Protein AF-A0A2P5L982-F1 (afdb_monomer)

Sequence (66 aa):
MLKEFENEPYDSGDKINMDNLEQYLSFALGDEEYGVEILRVQEIRSWEPVSRIPNVPSYEKGVVNL

Solvent-accessible surface area (backbone atoms only — not comparable to full-atom values): 4864 Å² total; per-residue (Å²): 132,82,77,80,74,74,81,71,78,81,82,62,90,62,81,74,58,72,93,70,65,86,55,63,49,72,49,76,59,90,97,43,81,47,74,45,56,45,92,75,60,90,79,86,79,80,93,72,87,60,47,74,61,86,96,61,61,89,87,60,73,51,48,71,90,131

Mean predicted aligned error: 12.03 Å

Radius of gyration: 21.63 Å; Cα contacts (8 Å, |Δi|>4): 39; chains: 1; bounding box: 31×40×55 Å

Secondary structure (DSSP, 8-state):
------------SS---GGG---EEEEEETTEEEEEEGGG--------PPBPPTT--TT---B---

pLDDT: mean 82.88, std 16.21, range [43.34, 98.25]

Foldseek 3Di:
DDPPPDPDPPPPVDPPPVVPPFDWDWDDDVPDIDTDGPVPDPDDDDDDDADDDPPDDPVPNHDDDD

Structure (mmCIF, N/CA/C/O backbone):
data_AF-A0A2P5L982-F1
#
_entry.id   AF-A0A2P5L982-F1
#
loop_
_atom_site.group_PDB
_atom_site.id
_atom_site.type_symbol
_atom_site.label_atom_id
_atom_site.label_alt_id
_atom_site.label_comp_id
_atom_site.label_asym_id
_atom_site.label_entity_id
_atom_site.label_seq_id
_atom_site.pdbx_PDB_ins_code
_atom_site.Cartn_x
_atom_site.Cartn_y
_atom_site.Cartn_z
_atom_site.occupancy
_atom_site.B_iso_or_equiv
_atom_site.auth_seq_id
_atom_site.auth_comp_id
_atom_site.auth_asym_id
_atom_site.auth_atom_id
_atom_site.pdbx_PDB_model_num
ATOM 1 N N . MET A 1 1 ? 17.484 -32.209 -32.957 1.00 43.34 1 MET A N 1
ATOM 2 C CA . MET A 1 1 ? 18.096 -31.015 -33.570 1.00 43.34 1 MET A CA 1
ATOM 3 C C . MET A 1 1 ? 17.073 -29.905 -33.445 1.00 43.34 1 MET A C 1
ATOM 5 O O . MET A 1 1 ? 16.079 -29.920 -34.160 1.00 43.34 1 MET A O 1
ATOM 9 N N . LEU A 1 2 ? 17.215 -29.082 -32.406 1.00 43.41 2 LEU A N 1
ATOM 10 C CA . LEU A 1 2 ? 16.356 -27.921 -32.189 1.00 43.41 2 LEU A CA 1
ATOM 11 C C . LEU A 1 2 ? 16.603 -26.979 -33.368 1.00 43.41 2 LEU A C 1
ATOM 13 O O . LEU A 1 2 ? 17.755 -26.672 -33.656 1.00 43.41 2 LEU A O 1
ATOM 17 N N . LYS A 1 3 ? 15.549 -26.618 -34.103 1.00 51.47 3 LYS A N 1
ATOM 18 C CA . LYS A 1 3 ? 15.657 -25.582 -35.129 1.00 51.47 3 LYS A CA 1
ATOM 19 C C . LYS A 1 3 ? 15.957 -24.279 -34.399 1.00 51.47 3 LYS A C 1
ATOM 21 O O . LYS A 1 3 ? 15.210 -23.908 -33.497 1.00 51.47 3 LYS A O 1
ATOM 26 N N . GLU A 1 4 ? 17.068 -23.649 -34.749 1.00 53.00 4 GLU A N 1
ATOM 27 C CA . GLU A 1 4 ? 17.373 -22.286 -34.339 1.00 53.00 4 GLU A CA 1
ATOM 28 C C . GLU A 1 4 ? 16.264 -21.411 -34.920 1.00 53.00 4 GLU A C 1
ATOM 30 O O . GLU A 1 4 ? 16.145 -21.255 -36.133 1.00 53.00 4 GLU A O 1
ATOM 35 N N . PHE A 1 5 ? 15.361 -20.951 -34.054 1.00 57.66 5 PHE A N 1
ATOM 36 C CA . PHE A 1 5 ? 14.462 -19.865 -34.396 1.00 57.66 5 PHE A CA 1
ATOM 37 C C . PHE A 1 5 ? 15.366 -18.652 -34.577 1.00 57.66 5 PHE A C 1
ATOM 39 O O . PHE A 1 5 ? 15.853 -18.088 -33.596 1.00 57.66 5 PHE A O 1
ATOM 46 N N . GLU A 1 6 ? 15.680 -18.321 -35.827 1.00 5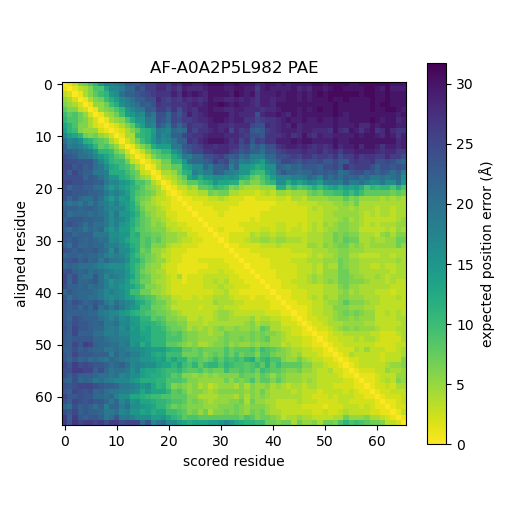7.16 6 GLU A N 1
ATOM 47 C CA . GLU A 1 6 ? 16.274 -17.034 -36.150 1.00 57.16 6 GLU A CA 1
ATOM 48 C C . GLU A 1 6 ? 15.353 -15.971 -35.548 1.00 57.16 6 GLU A C 1
ATOM 50 O O . GLU A 1 6 ? 14.157 -15.924 -35.840 1.00 57.16 6 GLU A O 1
ATOM 55 N N . ASN A 1 7 ? 15.896 -15.185 -34.618 1.00 60.12 7 ASN A N 1
ATOM 56 C CA . ASN A 1 7 ? 15.211 -14.023 -34.080 1.00 60.12 7 ASN A CA 1
ATOM 57 C C . ASN A 1 7 ? 15.081 -13.023 -35.229 1.00 60.12 7 ASN A C 1
ATOM 59 O O . ASN A 1 7 ? 15.982 -12.210 -35.446 1.00 60.12 7 ASN A O 1
ATOM 63 N N . GLU A 1 8 ? 13.991 -13.112 -35.989 1.00 60.38 8 GLU A N 1
ATOM 64 C CA . GLU A 1 8 ? 13.614 -12.037 -36.892 1.00 60.38 8 GLU A CA 1
ATOM 65 C C . GLU A 1 8 ? 13.454 -10.773 -36.040 1.00 60.38 8 GLU A C 1
ATOM 67 O O . GLU A 1 8 ? 12.725 -10.796 -35.039 1.00 60.38 8 GLU A O 1
ATOM 72 N N . PRO A 1 9 ? 14.171 -9.683 -36.359 1.00 55.59 9 PRO A N 1
ATOM 73 C CA . PRO A 1 9 ? 13.998 -8.442 -35.635 1.00 55.59 9 PRO A CA 1
ATOM 74 C C . PRO A 1 9 ? 12.551 -7.999 -35.840 1.00 55.59 9 PRO A C 1
ATOM 76 O O . PRO A 1 9 ? 12.135 -7.709 -36.959 1.00 55.59 9 PRO A O 1
ATOM 79 N N . TYR A 1 10 ? 11.780 -7.985 -34.752 1.00 59.62 10 TYR A N 1
ATOM 80 C CA . TYR A 1 10 ? 10.453 -7.393 -34.733 1.00 59.62 10 TYR A CA 1
ATOM 81 C C . TYR A 1 10 ? 10.614 -5.913 -35.098 1.00 59.62 10 TYR A C 1
ATOM 83 O O . TYR A 1 10 ? 11.077 -5.117 -34.280 1.0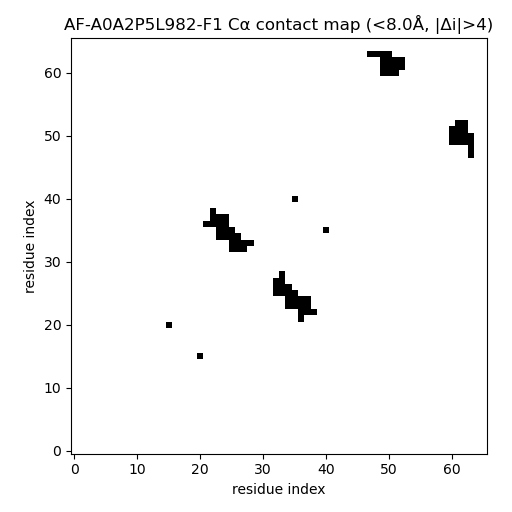0 59.62 10 TYR A O 1
ATOM 91 N N . ASP A 1 11 ? 10.320 -5.562 -36.352 1.00 65.31 11 ASP A N 1
ATOM 92 C CA . ASP A 1 11 ? 10.387 -4.191 -36.858 1.00 65.31 11 ASP A CA 1
ATOM 93 C C . ASP A 1 11 ? 9.213 -3.386 -36.290 1.00 65.31 11 ASP A C 1
ATOM 95 O O . ASP A 1 11 ? 8.182 -3.171 -36.929 1.00 65.31 11 ASP A O 1
ATOM 99 N N . SER A 1 12 ? 9.344 -2.977 -35.028 1.00 62.25 12 SER A N 1
ATOM 100 C CA . SER A 1 12 ? 8.539 -1.902 -34.469 1.00 62.25 12 SER A CA 1
ATOM 101 C C . SER A 1 12 ? 9.165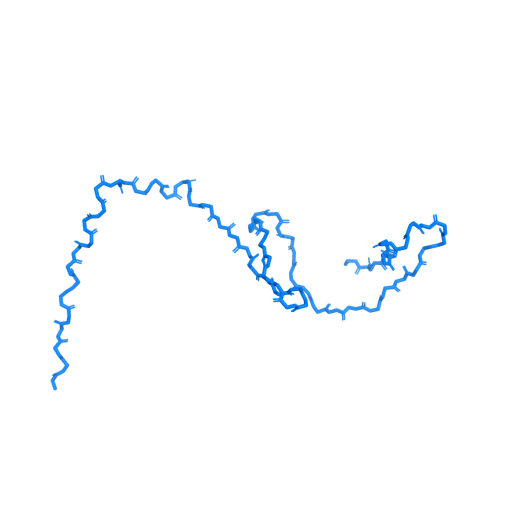 -0.583 -34.918 1.00 62.25 12 SER A C 1
ATOM 103 O O . SER A 1 12 ? 10.090 -0.077 -34.284 1.00 62.25 12 SER A O 1
ATOM 105 N N . GLY A 1 13 ? 8.661 -0.030 -36.024 1.00 59.16 13 GLY A N 1
ATOM 106 C CA . GLY A 1 13 ? 9.077 1.258 -36.596 1.00 59.16 13 GLY A CA 1
ATOM 107 C C . GLY A 1 13 ? 8.893 2.484 -35.684 1.00 59.16 13 GLY A C 1
ATOM 108 O O . GLY A 1 13 ? 9.276 3.587 -36.065 1.00 59.16 13 GLY A O 1
ATOM 109 N N . ASP A 1 14 ? 8.375 2.301 -34.470 1.00 64.69 14 ASP A N 1
ATOM 110 C CA . ASP A 1 14 ? 8.511 3.252 -33.376 1.00 64.69 14 ASP A CA 1
ATOM 111 C C . ASP A 1 14 ? 9.743 2.879 -32.553 1.00 64.69 14 ASP A C 1
ATOM 113 O O . ASP A 1 14 ? 9.787 1.834 -31.899 1.00 64.69 14 ASP A O 1
ATOM 117 N N . LYS A 1 15 ? 10.753 3.757 -32.536 1.00 61.88 15 LYS A N 1
ATOM 118 C CA . LYS A 1 15 ? 11.783 3.702 -31.497 1.00 61.88 15 LYS A CA 1
ATOM 119 C C . LYS A 1 15 ? 11.066 3.885 -30.165 1.00 61.88 15 LYS A C 1
ATOM 121 O O . LYS A 1 15 ? 10.789 5.019 -29.781 1.00 61.88 15 LYS A O 1
ATOM 126 N N . ILE A 1 16 ? 10.749 2.783 -29.489 1.00 62.38 16 ILE A N 1
ATOM 127 C CA . ILE A 1 16 ? 10.271 2.807 -28.111 1.00 62.38 16 ILE A CA 1
ATOM 128 C C . ILE A 1 16 ? 11.365 3.515 -27.330 1.00 62.38 16 ILE A C 1
ATOM 130 O O . ILE A 1 16 ? 12.458 2.986 -27.129 1.00 62.38 16 ILE A O 1
ATOM 134 N N . ASN A 1 17 ? 11.108 4.776 -27.011 1.00 66.69 17 ASN A N 1
ATOM 135 C CA . ASN A 1 17 ? 12.017 5.573 -26.227 1.00 66.69 17 ASN A CA 1
ATOM 136 C C . ASN A 1 17 ? 12.002 4.918 -24.845 1.00 66.69 17 ASN A C 1
ATOM 138 O O . ASN A 1 17 ? 11.010 5.046 -24.130 1.00 66.69 17 ASN A O 1
ATOM 142 N N . MET A 1 18 ? 13.025 4.113 -24.528 1.00 64.81 18 MET A N 1
ATOM 143 C CA . MET A 1 18 ? 13.082 3.345 -23.274 1.00 64.81 18 MET A CA 1
ATOM 144 C C . MET A 1 18 ? 12.964 4.254 -22.044 1.00 64.81 18 MET A C 1
ATOM 146 O O . MET A 1 18 ? 12.526 3.802 -20.991 1.00 64.81 18 MET A O 1
ATOM 150 N N . ASP A 1 19 ? 13.264 5.540 -22.219 1.00 67.69 19 ASP A N 1
ATOM 151 C CA . ASP A 1 19 ? 13.099 6.607 -21.236 1.00 67.69 19 ASP A CA 1
ATOM 152 C C . ASP A 1 19 ? 11.628 6.833 -20.819 1.00 67.69 19 ASP A C 1
ATOM 154 O O . ASP A 1 19 ? 11.379 7.343 -19.731 1.00 67.69 19 ASP A O 1
ATOM 158 N N . ASN A 1 20 ? 10.656 6.420 -21.644 1.00 74.75 20 ASN A N 1
ATOM 159 C CA . ASN A 1 20 ? 9.214 6.549 -21.388 1.00 74.75 20 ASN A CA 1
ATOM 160 C C . ASN A 1 20 ? 8.524 5.200 -21.104 1.00 74.75 20 ASN A C 1
ATOM 162 O O . ASN A 1 20 ? 7.302 5.102 -21.221 1.00 74.75 20 ASN A O 1
ATOM 166 N N . LEU A 1 21 ? 9.272 4.139 -20.779 1.00 82.31 21 LEU A N 1
ATOM 167 C CA . LEU A 1 21 ? 8.658 2.867 -20.398 1.00 82.31 21 LEU A CA 1
ATOM 168 C C . LEU A 1 21 ? 8.051 2.986 -18.992 1.00 82.31 21 LEU A C 1
ATOM 170 O O . LEU A 1 21 ? 8.757 2.885 -17.986 1.00 82.31 21 LEU A O 1
ATOM 174 N N . GLU A 1 22 ? 6.736 3.182 -18.929 1.00 88.50 22 GLU A N 1
ATOM 175 C CA . GLU A 1 22 ? 5.995 3.196 -17.670 1.00 88.50 22 GLU A CA 1
ATOM 176 C C . GLU A 1 22 ? 5.959 1.785 -17.065 1.00 88.50 22 GLU A C 1
ATOM 178 O O . GLU A 1 22 ? 5.507 0.822 -17.687 1.00 88.50 22 GLU A O 1
ATOM 183 N N . GLN A 1 23 ? 6.468 1.654 -15.841 1.00 93.00 23 GLN A N 1
ATOM 184 C CA . GLN A 1 23 ? 6.547 0.386 -15.121 1.00 93.00 23 GLN A CA 1
ATOM 185 C C . GLN A 1 23 ? 5.637 0.411 -13.896 1.00 93.00 23 GLN A C 1
ATOM 187 O O . GLN A 1 23 ? 5.620 1.377 -13.127 1.00 93.00 23 GLN A O 1
ATOM 192 N N . TYR A 1 24 ? 4.928 -0.694 -13.685 1.00 96.31 24 TYR A N 1
ATOM 193 C CA . TYR A 1 24 ? 3.959 -0.847 -12.608 1.00 96.31 24 TYR A CA 1
ATOM 194 C C . TYR A 1 24 ? 4.19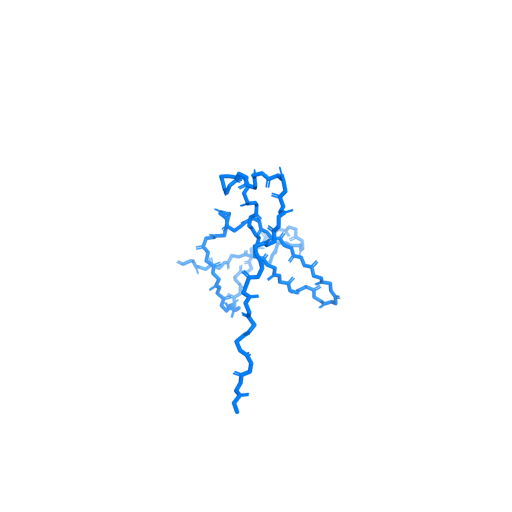2 -2.149 -11.844 1.00 96.31 24 TYR A C 1
ATOM 196 O O . TYR A 1 24 ? 4.526 -3.176 -12.432 1.00 96.31 24 TYR A O 1
ATOM 204 N N . LEU A 1 25 ? 3.973 -2.110 -10.531 1.00 96.62 25 LEU A N 1
ATOM 205 C CA . LEU A 1 25 ? 3.769 -3.299 -9.711 1.00 96.62 25 LEU A CA 1
ATOM 206 C C . LEU A 1 25 ? 2.278 -3.639 -9.735 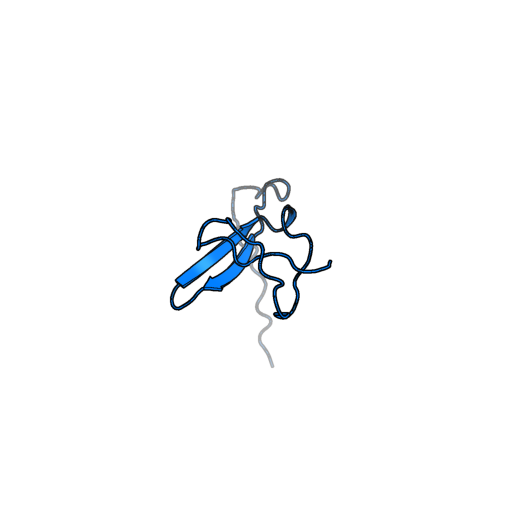1.00 96.62 25 LEU A C 1
ATOM 208 O O . LEU A 1 25 ? 1.478 -2.823 -9.268 1.00 96.62 25 LEU A O 1
ATOM 212 N N . SER A 1 26 ? 1.911 -4.819 -10.242 1.00 96.88 26 SER A N 1
ATOM 213 C CA . SER A 1 26 ? 0.534 -5.312 -10.165 1.00 96.88 26 SER A CA 1
ATOM 214 C C . SER A 1 26 ? 0.303 -6.199 -8.942 1.00 96.88 26 SER A C 1
ATOM 216 O O . SER A 1 26 ? 1.209 -6.882 -8.457 1.00 96.88 26 SER A O 1
ATOM 218 N N . PHE A 1 27 ? -0.913 -6.152 -8.403 1.00 96.69 27 PHE A N 1
ATOM 219 C CA . PHE A 1 27 ? -1.344 -6.981 -7.281 1.00 96.69 27 PHE A CA 1
ATOM 220 C C . PHE A 1 27 ? -2.857 -7.207 -7.321 1.00 96.69 27 PHE A C 1
ATOM 222 O O . PHE A 1 27 ? -3.614 -6.390 -7.844 1.00 96.69 27 PHE A O 1
ATOM 229 N N . ALA A 1 28 ? -3.300 -8.318 -6.736 1.00 97.31 28 ALA A N 1
ATOM 230 C CA . ALA A 1 28 ? -4.717 -8.628 -6.604 1.00 97.31 28 ALA A CA 1
ATOM 231 C C . ALA A 1 28 ? -5.302 -8.010 -5.326 1.00 97.31 28 ALA A C 1
ATOM 233 O O . ALA A 1 28 ? -4.689 -8.069 -4.254 1.00 97.31 28 ALA A O 1
ATOM 234 N N . LEU A 1 29 ? -6.516 -7.472 -5.428 1.00 96.56 29 LEU A N 1
ATOM 235 C CA . LEU A 1 29 ? -7.327 -7.037 -4.297 1.00 96.56 29 LEU A CA 1
ATOM 236 C C . LEU A 1 29 ? -8.727 -7.641 -4.432 1.00 96.56 29 LEU A C 1
ATOM 238 O O . LEU A 1 29 ? -9.541 -7.188 -5.231 1.00 96.56 29 LEU A O 1
ATOM 242 N N . GLY A 1 30 ? -9.006 -8.678 -3.639 1.00 96.00 30 GLY A N 1
ATOM 243 C CA . GLY A 1 30 ? -10.203 -9.492 -3.850 1.00 96.00 30 GLY A CA 1
ATOM 244 C C . GLY A 1 30 ? -10.117 -10.210 -5.197 1.00 96.00 30 GLY A C 1
ATOM 245 O O . GLY A 1 30 ? -9.134 -10.904 -5.446 1.00 96.00 30 GLY A O 1
ATOM 246 N N . ASP A 1 31 ? -11.119 -10.002 -6.049 1.00 97.62 31 ASP A N 1
ATOM 247 C CA . ASP A 1 31 ? -11.223 -10.631 -7.374 1.00 97.62 31 ASP A CA 1
ATOM 248 C C . ASP A 1 31 ? -10.736 -9.720 -8.522 1.00 97.62 31 ASP A C 1
ATOM 250 O O . ASP A 1 31 ? -10.912 -10.046 -9.695 1.00 97.62 31 ASP A O 1
ATOM 254 N N . GLU A 1 32 ? -10.136 -8.571 -8.200 1.00 98.25 32 GLU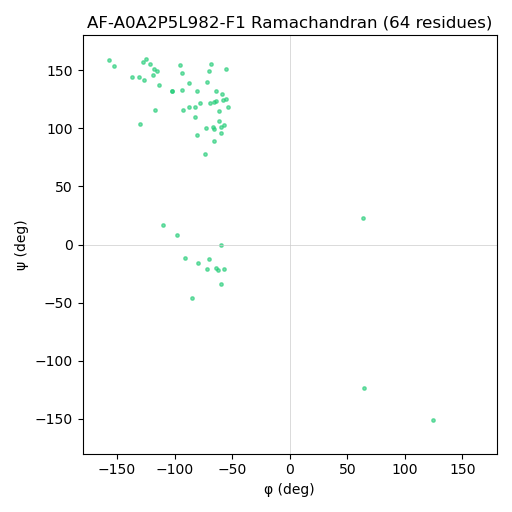 A N 1
ATOM 255 C CA . GLU A 1 32 ? -9.705 -7.552 -9.164 1.00 98.25 32 GLU A CA 1
ATOM 256 C C . GLU A 1 32 ? -8.181 -7.339 -9.143 1.00 98.25 32 GLU A C 1
ATOM 258 O O . GLU A 1 32 ? -7.525 -7.509 -8.111 1.00 98.25 32 GLU A O 1
ATOM 263 N N . GLU A 1 33 ? -7.613 -6.933 -10.284 1.00 98.12 33 GLU A N 1
ATOM 264 C CA . GLU A 1 33 ? -6.190 -6.609 -10.444 1.00 98.12 33 GLU A CA 1
ATOM 265 C C . GLU A 1 33 ? -5.967 -5.091 -10.466 1.00 98.12 33 GLU A C 1
ATOM 267 O O . GLU A 1 33 ? -6.647 -4.348 -11.175 1.00 98.12 33 GLU A O 1
ATOM 272 N N . TYR A 1 34 ? -4.988 -4.640 -9.686 1.00 97.75 34 TYR A N 1
ATOM 273 C CA . TYR A 1 34 ? -4.606 -3.239 -9.535 1.00 97.75 34 TYR A CA 1
ATOM 274 C C . TYR A 1 34 ? -3.121 -3.058 -9.837 1.00 97.75 34 TYR A C 1
ATOM 276 O O . TYR A 1 34 ? -2.343 -4.006 -9.756 1.00 97.75 34 TYR A O 1
ATOM 284 N N . GLY A 1 35 ? -2.719 -1.825 -10.152 1.00 96.81 35 GLY A N 1
ATOM 285 C CA . GLY A 1 35 ? -1.330 -1.465 -10.423 1.00 96.81 35 GLY A CA 1
ATOM 286 C C . GLY A 1 35 ? -0.930 -0.144 -9.774 1.00 96.81 35 GLY A C 1
ATOM 287 O O . GLY A 1 35 ? -1.724 0.795 -9.710 1.00 96.81 35 GLY A O 1
ATOM 288 N N . VAL A 1 36 ? 0.315 -0.061 -9.309 1.00 96.38 36 VAL A N 1
ATOM 289 C CA . VAL A 1 36 ? 0.940 1.180 -8.825 1.00 96.38 36 VAL A CA 1
ATOM 290 C C . VAL A 1 36 ? 2.258 1.412 -9.554 1.00 96.38 36 VAL A C 1
ATOM 292 O O . VAL A 1 36 ? 2.978 0.461 -9.843 1.00 96.38 36 VAL A O 1
ATOM 295 N N . GLU A 1 37 ? 2.570 2.669 -9.877 1.00 95.75 37 GLU A N 1
ATOM 296 C CA . GLU A 1 37 ? 3.841 3.048 -10.5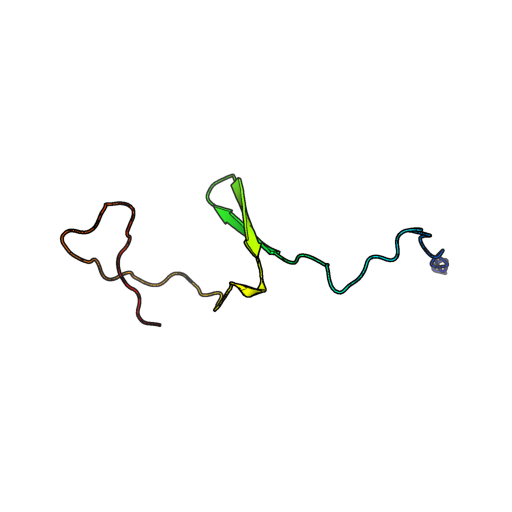05 1.00 95.75 37 GLU A CA 1
ATOM 297 C C . GLU A 1 37 ? 5.013 2.550 -9.646 1.00 95.75 37 GLU A C 1
ATOM 299 O O . GLU A 1 37 ? 5.082 2.860 -8.452 1.00 95.75 37 GLU A O 1
ATOM 304 N N . ILE A 1 38 ? 5.934 1.786 -10.243 1.00 94.19 38 ILE A N 1
ATOM 305 C CA . ILE A 1 38 ? 6.980 1.076 -9.489 1.00 94.19 38 ILE A CA 1
ATOM 306 C C . ILE A 1 38 ? 7.862 2.036 -8.684 1.00 94.19 38 ILE A C 1
ATOM 308 O O . ILE A 1 38 ? 8.256 1.727 -7.564 1.00 94.19 38 ILE A O 1
ATOM 312 N N . LEU A 1 39 ? 8.103 3.239 -9.209 1.00 93.12 39 LEU A N 1
ATOM 313 C CA . LEU A 1 39 ? 8.936 4.256 -8.566 1.00 93.12 39 LEU A CA 1
ATOM 314 C C . LEU A 1 39 ? 8.290 4.871 -7.312 1.00 93.12 39 LEU A C 1
ATOM 316 O O . LEU A 1 39 ? 8.973 5.549 -6.548 1.00 93.12 39 LEU A O 1
ATOM 320 N N . ARG A 1 40 ? 6.991 4.638 -7.074 1.00 94.38 40 ARG A N 1
ATOM 321 C CA . ARG A 1 40 ? 6.291 5.063 -5.847 1.00 94.38 40 ARG A CA 1
ATOM 322 C C . ARG A 1 40 ? 6.321 4.011 -4.742 1.00 94.38 40 ARG A C 1
ATOM 324 O O . ARG A 1 40 ? 5.941 4.316 -3.612 1.00 94.38 40 ARG A O 1
ATOM 331 N N . VAL A 1 41 ? 6.729 2.782 -5.054 1.00 95.31 41 VAL A N 1
ATOM 332 C CA . VAL A 1 41 ? 6.776 1.681 -4.088 1.00 95.31 41 VAL A CA 1
ATOM 333 C C . VAL A 1 41 ? 8.012 1.845 -3.207 1.00 95.31 41 VAL A C 1
ATOM 335 O O . VAL A 1 41 ? 9.132 1.881 -3.705 1.00 95.31 41 VAL A O 1
ATOM 338 N N . GLN A 1 42 ? 7.810 1.935 -1.892 1.00 93.81 42 GLN A N 1
ATOM 339 C CA . GLN A 1 42 ? 8.915 2.002 -0.927 1.00 93.81 42 GLN A CA 1
ATOM 340 C C . GLN A 1 42 ? 9.413 0.602 -0.550 1.00 93.81 42 GLN A C 1
ATOM 342 O O . GLN A 1 42 ? 10.613 0.349 -0.546 1.00 93.81 42 GLN A O 1
ATOM 347 N N . GLU A 1 43 ? 8.488 -0.317 -0.263 1.00 93.38 43 GLU A N 1
ATOM 348 C CA . GLU A 1 43 ? 8.781 -1.694 0.136 1.00 93.38 43 GLU A CA 1
ATOM 349 C C . GLU A 1 43 ? 7.594 -2.626 -0.155 1.00 93.38 43 GLU A C 1
ATOM 351 O O . GLU A 1 43 ? 6.449 -2.184 -0.267 1.00 93.38 43 GLU A O 1
ATOM 356 N N . ILE A 1 44 ? 7.870 -3.929 -0.256 1.00 93.25 44 ILE A N 1
ATOM 357 C CA . ILE A 1 44 ? 6.858 -4.991 -0.315 1.00 93.25 44 ILE A CA 1
ATOM 358 C C . ILE A 1 44 ? 7.059 -5.863 0.922 1.00 93.25 44 ILE A C 1
ATOM 360 O O . ILE A 1 44 ? 8.105 -6.496 1.073 1.00 93.25 44 ILE A O 1
ATOM 364 N N . ARG A 1 45 ? 6.063 -5.899 1.810 1.00 91.31 45 ARG A N 1
ATOM 365 C CA . ARG A 1 45 ? 6.116 -6.649 3.072 1.00 91.31 45 ARG A CA 1
ATOM 366 C C . ARG A 1 45 ? 4.917 -7.564 3.246 1.00 91.31 45 ARG A C 1
ATOM 368 O O . ARG A 1 45 ? 3.848 -7.350 2.678 1.00 91.31 45 ARG A O 1
ATOM 375 N N . SER A 1 46 ? 5.117 -8.583 4.073 1.00 91.75 46 SER A N 1
ATOM 376 C CA . SER A 1 46 ? 4.037 -9.419 4.588 1.00 91.75 46 SER A CA 1
ATOM 377 C C . SER A 1 46 ? 3.147 -8.625 5.541 1.00 91.75 46 SER A C 1
ATOM 379 O O . SER A 1 46 ? 3.5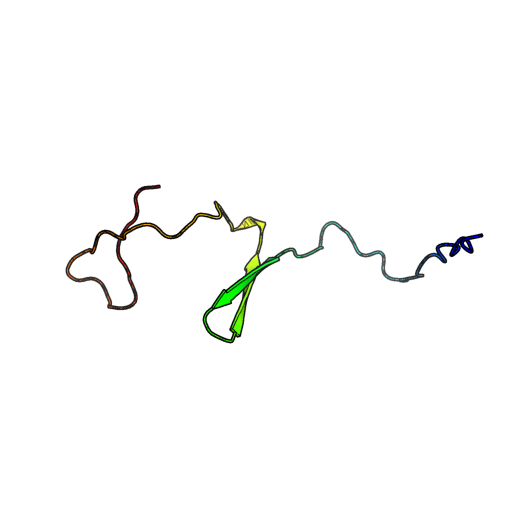82 -7.662 6.165 1.00 91.75 46 SER A O 1
ATOM 381 N N . TRP A 1 47 ? 1.896 -9.056 5.680 1.00 90.69 47 TRP A N 1
ATOM 382 C CA . TRP A 1 47 ? 0.948 -8.435 6.598 1.00 90.69 47 TRP A CA 1
ATOM 383 C C . TRP A 1 47 ? 1.387 -8.572 8.065 1.00 90.69 47 TRP A C 1
ATOM 385 O O . TRP A 1 47 ? 1.684 -9.675 8.526 1.00 90.69 47 TRP A O 1
ATOM 395 N N . GLU A 1 48 ? 1.343 -7.465 8.808 1.00 90.69 48 GLU A N 1
ATOM 396 C CA . GLU A 1 48 ? 1.645 -7.398 10.241 1.00 90.69 48 GLU A CA 1
ATOM 397 C C . GLU A 1 48 ? 0.434 -6.854 11.028 1.00 90.69 48 GLU A C 1
ATOM 399 O O . GLU A 1 48 ? -0.421 -6.161 10.465 1.00 90.69 48 GLU A O 1
ATOM 404 N N . PRO A 1 49 ? 0.303 -7.164 12.332 1.00 91.69 49 PRO A N 1
ATOM 405 C CA . PRO A 1 49 ? -0.772 -6.618 13.156 1.00 91.69 49 PRO A CA 1
ATOM 406 C C . PRO A 1 49 ? -0.754 -5.081 13.197 1.00 91.69 49 PRO A C 1
ATOM 408 O O . PRO A 1 49 ? 0.264 -4.468 13.508 1.00 91.69 49 PRO A O 1
ATOM 411 N N . VAL A 1 50 ? -1.907 -4.456 12.938 1.00 92.44 50 VAL A N 1
ATOM 412 C CA . VAL A 1 50 ? -2.053 -2.992 12.907 1.00 92.44 50 VAL A CA 1
ATOM 413 C C . VAL A 1 50 ? -2.501 -2.455 14.269 1.00 92.44 50 VAL A C 1
ATOM 415 O O . VAL A 1 50 ? -3.465 -2.954 14.857 1.00 92.44 50 VAL A O 1
ATOM 418 N N . SER A 1 51 ? -1.844 -1.398 14.752 1.00 93.50 51 SER A N 1
ATOM 419 C CA . SER A 1 51 ? -2.247 -0.678 15.966 1.00 93.50 51 SER A CA 1
ATOM 420 C C . SER A 1 51 ? -3.347 0.333 15.648 1.00 93.50 51 SER A C 1
ATOM 422 O O . SER A 1 51 ? -3.146 1.258 14.861 1.00 93.50 51 SER A O 1
ATOM 424 N N . ARG A 1 52 ? -4.528 0.168 16.255 1.00 90.12 52 ARG A N 1
ATOM 425 C CA . ARG A 1 52 ? -5.687 1.038 15.995 1.00 90.12 52 ARG A CA 1
ATOM 426 C C . ARG A 1 52 ? -5.503 2.427 16.601 1.00 90.12 52 ARG A C 1
ATOM 428 O O . ARG A 1 52 ? -5.083 2.556 17.748 1.00 90.12 52 ARG A O 1
ATOM 435 N N . ILE A 1 53 ? -5.924 3.448 15.856 1.00 92.69 53 ILE A N 1
ATOM 436 C CA . ILE A 1 53 ? -5.984 4.835 16.325 1.00 92.69 53 ILE A CA 1
ATOM 437 C C . ILE A 1 53 ? -7.444 5.177 16.668 1.00 92.69 53 ILE A C 1
ATOM 439 O O . ILE A 1 53 ? -8.338 4.880 15.877 1.00 92.69 53 ILE A O 1
ATOM 443 N N . PRO A 1 54 ? -7.733 5.774 17.836 1.00 92.19 54 PRO A N 1
ATOM 444 C CA . PRO A 1 54 ? -9.080 6.234 18.161 1.00 92.19 54 PRO A CA 1
ATOM 445 C C . PRO A 1 54 ? -9.487 7.448 17.306 1.00 92.19 54 PRO A C 1
ATOM 447 O O . PRO A 1 54 ? -8.655 8.281 16.963 1.00 92.19 54 PRO A O 1
ATOM 450 N N . ASN A 1 55 ? -10.786 7.584 17.019 1.00 92.06 55 ASN A N 1
ATOM 451 C CA . ASN A 1 55 ? -11.383 8.708 16.2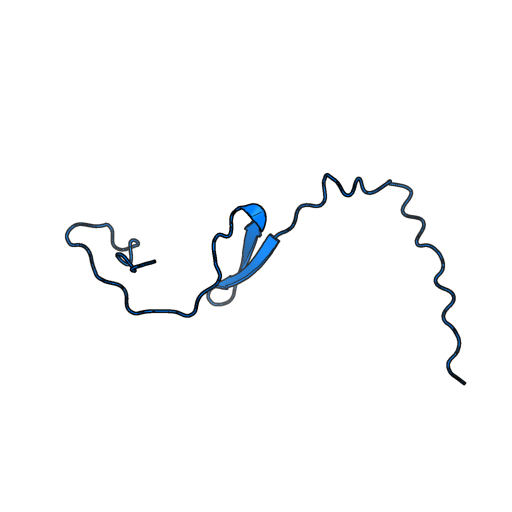75 1.00 92.06 55 ASN A CA 1
ATOM 452 C C . ASN A 1 55 ? -10.930 8.873 14.807 1.00 92.06 55 ASN A C 1
ATOM 454 O O . ASN A 1 55 ? -11.055 9.966 14.259 1.00 92.06 55 ASN A O 1
ATOM 458 N N . VAL A 1 56 ? -10.437 7.815 14.153 1.00 92.94 56 VAL A N 1
ATOM 459 C CA . VAL A 1 56 ? -10.148 7.826 12.706 1.00 92.94 56 VAL A CA 1
ATOM 460 C C . VAL A 1 56 ? -11.313 7.250 11.894 1.00 92.94 56 VAL A C 1
ATOM 462 O O . VAL A 1 56 ? -12.086 6.442 12.421 1.00 92.94 56 VAL A O 1
ATOM 465 N N . PRO A 1 57 ? -11.462 7.647 10.617 1.00 93.38 57 PRO A N 1
ATOM 466 C CA . PRO A 1 57 ? -12.425 7.028 9.714 1.00 93.38 57 PRO A CA 1
ATOM 467 C C . PRO A 1 57 ? -12.241 5.510 9.613 1.00 93.38 57 PRO A C 1
ATOM 469 O O . PRO A 1 57 ? -11.134 4.997 9.729 1.00 93.38 57 PRO A O 1
ATOM 472 N N . SER A 1 58 ? -13.320 4.776 9.336 1.00 90.94 58 SER A N 1
ATOM 473 C CA . SER A 1 58 ? -13.310 3.304 9.317 1.00 90.94 58 SER A CA 1
ATOM 474 C C . SER A 1 58 ? -12.412 2.677 8.243 1.00 90.94 58 SER A C 1
ATOM 476 O O . SER A 1 58 ? -12.050 1.509 8.369 1.00 90.94 58 SER A O 1
ATOM 478 N N . TYR A 1 59 ? -12.066 3.426 7.194 1.00 91.50 59 TYR A N 1
ATOM 479 C CA . TYR A 1 59 ? -11.151 2.980 6.141 1.00 91.50 59 TYR A CA 1
ATOM 480 C C . TYR A 1 59 ? -9.674 3.089 6.548 1.00 91.50 59 TYR A C 1
ATOM 482 O O . TYR A 1 59 ? -8.825 2.444 5.934 1.00 91.50 59 TYR A O 1
ATOM 490 N N . GLU A 1 60 ? -9.366 3.847 7.602 1.00 91.50 60 GLU A N 1
ATOM 491 C CA . GLU A 1 60 ? -8.029 3.915 8.181 1.00 91.50 60 GLU A CA 1
ATOM 492 C C . GLU A 1 60 ? -7.828 2.720 9.116 1.00 91.50 60 GLU A C 1
ATOM 494 O O . GLU A 1 60 ? -8.427 2.628 10.191 1.00 91.50 60 GLU A O 1
ATOM 499 N N . LYS A 1 61 ? -6.977 1.770 8.716 1.00 88.00 61 LYS A N 1
ATOM 500 C CA . LYS A 1 61 ? -6.751 0.546 9.506 1.00 88.00 61 LYS A CA 1
ATOM 501 C C . LYS A 1 61 ? -5.943 0.806 10.788 1.00 88.00 61 LYS A C 1
ATOM 503 O O . LYS A 1 61 ? -6.037 0.009 11.723 1.00 88.00 61 LYS A O 1
ATOM 508 N N . GLY A 1 62 ? -5.191 1.908 10.850 1.00 92.25 62 GLY A N 1
ATOM 509 C CA . GLY A 1 62 ? -4.334 2.300 11.971 1.00 92.25 62 GLY A CA 1
ATOM 510 C C . GLY A 1 62 ? -2.885 2.526 11.537 1.00 92.25 62 GLY A C 1
ATOM 511 O O . GLY A 1 62 ? -2.638 2.904 10.396 1.00 92.25 62 GLY A O 1
ATOM 512 N N . VAL A 1 63 ? -1.935 2.292 12.442 1.00 92.75 63 VAL A N 1
ATOM 513 C CA . VAL A 1 63 ? -0.494 2.434 12.175 1.00 92.75 63 VAL A CA 1
ATOM 514 C C . VAL A 1 63 ? 0.247 1.116 12.348 1.00 92.75 63 VAL A C 1
ATOM 516 O O . VAL A 1 63 ? -0.078 0.304 13.219 1.00 92.75 63 VAL A O 1
ATOM 519 N N . VAL A 1 64 ? 1.264 0.934 11.515 1.00 91.25 64 VAL A N 1
ATOM 520 C CA . VAL A 1 64 ? 2.286 -0.106 11.642 1.00 91.25 64 VAL A CA 1
ATOM 521 C C . VAL A 1 64 ? 3.624 0.577 11.886 1.00 91.25 64 VAL A C 1
ATOM 523 O O . VAL A 1 64 ? 3.824 1.714 11.458 1.00 91.25 64 VAL A O 1
ATOM 526 N N . ASN A 1 65 ? 4.516 -0.085 12.617 1.00 86.12 65 ASN A N 1
ATOM 527 C CA . ASN A 1 65 ? 5.879 0.406 12.747 1.00 86.12 65 ASN A CA 1
ATOM 528 C C . ASN A 1 65 ? 6.665 -0.011 11.503 1.00 86.12 65 ASN A C 1
ATOM 530 O O . ASN A 1 65 ? 6.579 -1.177 11.115 1.00 86.12 65 ASN A O 1
ATOM 534 N N . LEU A 1 66 ? 7.386 0.936 10.904 1.00 80.38 66 LEU A N 1
ATOM 535 C CA . LEU A 1 66 ? 8.200 0.705 9.713 1.00 80.38 66 LEU A CA 1
ATOM 536 C C . LEU A 1 66 ? 9.573 0.146 10.100 1.00 80.38 66 LEU A C 1
ATOM 538 O O . LEU A 1 66 ? 10.236 0.791 10.947 1.00 80.38 66 LEU A O 1
#